Protein AF-A0A0P7XTV2-F1 (afdb_monomer_lite)

Structure (mmCIF, N/CA/C/O backbone):
data_AF-A0A0P7XTV2-F1
#
_entry.id   AF-A0A0P7XTV2-F1
#
loop_
_atom_site.group_PDB
_atom_site.id
_atom_site.type_symbol
_atom_site.label_atom_id
_atom_site.label_alt_id
_atom_site.label_comp_id
_atom_site.label_asym_id
_atom_site.label_entity_id
_atom_site.label_seq_id
_atom_site.pdbx_PDB_ins_code
_atom_site.Cartn_x
_atom_site.Cartn_y
_atom_site.Cartn_z
_atom_site.occupancy
_atom_site.B_iso_or_equiv
_atom_site.auth_seq_id
_atom_site.auth_comp_id
_atom_site.auth_asym_id
_atom_site.auth_atom_id
_atom_site.pdbx_PDB_model_num
ATOM 1 N N . MET A 1 1 ? 27.345 9.858 -18.965 1.00 27.69 1 MET A N 1
ATOM 2 C CA . MET A 1 1 ? 26.573 10.200 -17.750 1.00 27.69 1 MET A CA 1
ATOM 3 C C . MET A 1 1 ? 25.188 10.599 -18.226 1.00 27.69 1 MET A C 1
ATOM 5 O O . MET A 1 1 ? 25.026 11.700 -18.731 1.00 27.69 1 MET A O 1
ATOM 9 N N . PHE A 1 2 ? 24.250 9.653 -18.221 1.00 28.00 2 PHE A N 1
ATOM 10 C CA . PHE A 1 2 ? 22.910 9.873 -18.763 1.00 28.00 2 PHE A CA 1
ATOM 11 C C . PHE A 1 2 ? 22.178 10.918 -17.908 1.00 28.00 2 PHE A C 1
ATOM 13 O O . PHE A 1 2 ? 22.116 10.799 -16.686 1.00 28.00 2 PHE A O 1
ATOM 20 N N . HIS A 1 3 ? 21.704 11.979 -18.557 1.00 23.02 3 HIS A N 1
ATOM 21 C CA . HIS A 1 3 ? 20.853 13.019 -17.983 1.00 23.02 3 HIS A CA 1
ATOM 22 C C . HIS A 1 3 ? 19.409 12.724 -18.395 1.00 23.02 3 HIS A C 1
ATOM 24 O O . HIS A 1 3 ? 19.147 12.521 -19.578 1.00 23.02 3 HIS A O 1
ATOM 30 N N . ALA A 1 4 ? 18.477 12.727 -17.441 1.00 26.91 4 ALA A N 1
ATOM 31 C CA . ALA A 1 4 ? 17.049 12.583 -17.700 1.00 26.91 4 ALA A CA 1
ATOM 32 C C . ALA A 1 4 ? 16.318 13.843 -17.225 1.00 26.91 4 ALA A C 1
ATOM 34 O O . ALA A 1 4 ? 16.310 14.165 -16.037 1.00 26.91 4 ALA A O 1
ATOM 35 N N . HIS A 1 5 ? 15.708 14.561 -18.166 1.00 24.08 5 HIS A N 1
ATOM 36 C CA . HIS A 1 5 ? 14.790 15.654 -17.869 1.00 24.08 5 HIS A CA 1
ATOM 37 C C . HIS A 1 5 ? 13.364 15.112 -17.735 1.00 24.08 5 HIS A C 1
ATOM 39 O O . HIS A 1 5 ? 12.863 14.408 -18.611 1.00 24.08 5 HIS A O 1
ATOM 45 N N . LEU A 1 6 ? 12.710 15.468 -16.629 1.00 30.33 6 LEU A N 1
ATOM 46 C CA . LEU A 1 6 ? 11.329 15.112 -16.323 1.00 30.33 6 LEU A CA 1
ATOM 47 C C . LEU A 1 6 ? 10.399 16.170 -16.935 1.00 30.33 6 LEU A C 1
ATOM 49 O O . LEU A 1 6 ? 10.333 17.289 -16.431 1.00 30.33 6 LEU A O 1
ATOM 53 N N . HIS A 1 7 ? 9.684 15.841 -18.013 1.00 27.11 7 HIS A N 1
ATOM 54 C CA . HIS A 1 7 ? 8.563 16.664 -18.472 1.00 27.11 7 HIS A CA 1
ATOM 55 C C . HIS A 1 7 ? 7.256 16.037 -17.994 1.00 27.11 7 HIS A C 1
ATOM 57 O O . HIS A 1 7 ? 6.962 14.872 -18.262 1.00 27.11 7 HIS A O 1
ATOM 63 N N . THR A 1 8 ? 6.479 16.825 -17.260 1.00 37.38 8 THR A N 1
ATOM 64 C CA . THR A 1 8 ? 5.145 16.495 -16.771 1.00 37.38 8 THR A CA 1
ATOM 65 C C . THR A 1 8 ? 4.180 16.366 -17.947 1.00 37.38 8 THR A C 1
ATOM 67 O O . THR A 1 8 ? 3.585 17.332 -18.415 1.00 37.38 8 THR A O 1
ATOM 70 N N . SER A 1 9 ? 4.001 15.148 -18.442 1.00 29.06 9 SER A N 1
ATOM 71 C CA . SER A 1 9 ? 2.826 14.781 -19.219 1.00 29.06 9 SER A CA 1
ATOM 72 C C . SER A 1 9 ? 2.407 13.394 -18.767 1.00 29.06 9 SER A C 1
ATOM 74 O O . SER A 1 9 ? 3.211 12.462 -18.750 1.00 29.06 9 SER A O 1
ATOM 76 N N . LEU A 1 10 ? 1.157 13.298 -18.316 1.00 43.75 10 LEU A N 1
ATOM 77 C CA . LEU A 1 10 ? 0.471 12.036 -18.061 1.00 43.75 10 LEU A CA 1
ATOM 78 C C . LEU A 1 10 ? 0.684 11.139 -19.296 1.00 43.75 10 LEU A C 1
ATOM 80 O O . LEU A 1 10 ? 0.830 11.662 -20.390 1.00 43.75 10 LEU A O 1
ATOM 84 N N . TYR A 1 11 ? 0.748 9.817 -19.129 1.00 41.62 11 TYR A N 1
ATOM 85 C CA . TYR A 1 11 ? 0.958 8.828 -20.204 1.00 41.62 11 TYR A CA 1
ATOM 86 C C . TYR A 1 11 ? 2.303 8.916 -20.967 1.00 41.62 11 TYR A C 1
ATOM 88 O O . TYR A 1 11 ? 2.329 9.236 -22.153 1.00 41.62 11 TYR A O 1
ATOM 96 N N . LYS A 1 12 ? 3.418 8.528 -20.313 1.00 31.86 12 LYS A N 1
ATOM 97 C CA . LYS A 1 12 ? 4.615 7.931 -20.958 1.00 31.86 12 LYS A CA 1
ATOM 98 C C . LYS A 1 12 ? 5.639 7.375 -19.943 1.00 31.86 12 LYS A C 1
ATOM 100 O O . LYS A 1 12 ? 6.033 8.069 -19.016 1.00 31.86 12 LYS A O 1
ATOM 105 N N . THR A 1 13 ? 6.085 6.145 -20.216 1.00 35.72 13 THR A N 1
ATOM 106 C CA . THR A 1 13 ? 7.424 5.578 -19.935 1.00 35.72 13 THR A CA 1
ATOM 107 C C . THR A 1 13 ? 7.797 5.127 -18.509 1.00 35.72 13 THR A C 1
ATOM 109 O O . THR A 1 13 ? 7.596 5.807 -17.508 1.00 35.72 13 THR A O 1
ATOM 112 N N . VAL A 1 14 ? 8.397 3.929 -18.460 1.00 38.47 14 VAL A N 1
ATOM 113 C CA . VAL A 1 14 ? 9.074 3.309 -17.313 1.00 38.47 14 VAL A CA 1
ATOM 114 C C . VAL A 1 14 ? 10.254 4.182 -16.881 1.00 38.47 14 VAL A C 1
ATOM 116 O O . VAL A 1 14 ? 11.192 4.383 -17.644 1.00 38.47 14 VAL A O 1
ATOM 119 N N . LEU A 1 15 ? 10.226 4.665 -15.641 1.00 37.28 15 LEU A N 1
ATOM 120 C CA . LEU A 1 15 ? 11.363 5.310 -14.986 1.00 37.28 15 LEU A CA 1
ATOM 121 C C . LEU A 1 15 ? 11.872 4.393 -13.867 1.00 37.28 15 LEU A C 1
ATOM 123 O O . LEU A 1 15 ? 11.303 4.348 -12.778 1.00 37.28 15 LEU A O 1
ATOM 127 N N . LEU A 1 16 ? 12.963 3.671 -14.134 1.00 37.97 16 LEU A N 1
ATOM 128 C CA . LEU A 1 16 ? 13.917 3.281 -13.095 1.00 37.97 16 LEU A CA 1
ATOM 129 C C . LEU A 1 16 ? 14.709 4.542 -12.751 1.00 37.97 16 LEU A C 1
ATOM 131 O O . LEU A 1 16 ? 15.492 4.996 -13.578 1.00 37.97 16 LEU A O 1
ATOM 135 N N . HIS A 1 17 ? 14.493 5.134 -11.577 1.00 32.41 17 HIS A N 1
ATOM 136 C CA . HIS A 1 17 ? 15.355 6.205 -11.077 1.00 32.41 17 HIS A CA 1
ATOM 137 C C . HIS A 1 17 ? 15.580 6.081 -9.561 1.00 32.41 17 HIS A C 1
ATOM 139 O O . HIS A 1 17 ? 14.639 6.058 -8.771 1.00 32.41 17 HIS A O 1
ATOM 145 N N . TYR A 1 18 ? 16.872 6.028 -9.218 1.00 33.69 18 TYR A N 1
ATOM 146 C CA . TYR A 1 18 ? 17.517 6.127 -7.902 1.00 33.69 18 TYR A CA 1
ATOM 147 C C . TYR A 1 18 ? 17.250 5.007 -6.885 1.00 33.69 18 TYR A C 1
ATOM 149 O O . TYR A 1 18 ? 16.558 5.184 -5.885 1.00 33.69 18 TYR A O 1
ATOM 157 N N . ALA A 1 19 ? 17.950 3.888 -7.057 1.00 39.16 19 ALA A N 1
ATOM 158 C CA . ALA A 1 19 ? 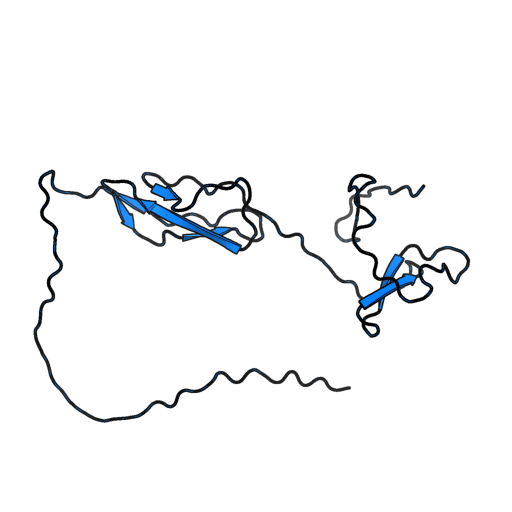18.491 3.168 -5.911 1.00 39.16 19 ALA A CA 1
ATOM 159 C C . ALA A 1 19 ? 19.996 3.473 -5.852 1.00 39.16 19 ALA A C 1
ATOM 161 O O . ALA A 1 19 ? 20.643 3.570 -6.893 1.00 39.16 19 ALA A O 1
ATOM 162 N N . LEU A 1 20 ? 20.516 3.710 -4.646 1.00 39.91 20 LEU A N 1
ATOM 163 C CA . LEU A 1 20 ? 21.923 4.007 -4.344 1.00 39.91 20 LEU A CA 1
ATOM 164 C C . LEU A 1 20 ? 22.893 3.159 -5.200 1.00 39.91 20 LEU A C 1
ATOM 166 O O . LEU A 1 20 ? 22.552 2.021 -5.523 1.00 39.91 20 LEU A O 1
ATOM 170 N N . PRO A 1 21 ? 24.116 3.635 -5.510 1.00 47.44 21 PRO A N 1
ATOM 171 C CA . PRO A 1 21 ? 25.074 2.942 -6.390 1.00 47.44 21 PRO A CA 1
ATOM 172 C C . PRO A 1 21 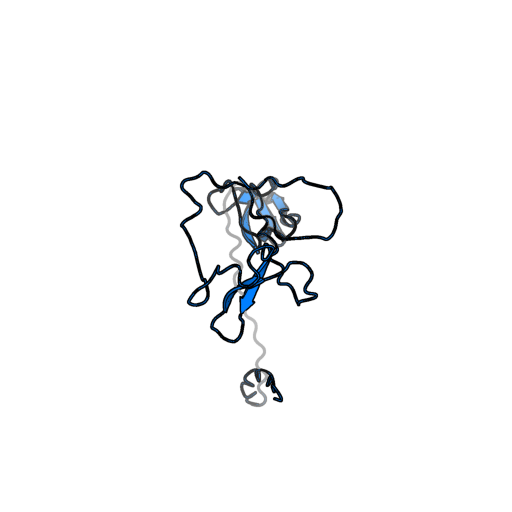? 25.436 1.498 -5.980 1.00 47.44 21 PRO A C 1
ATOM 174 O O . PRO A 1 21 ? 26.068 0.790 -6.751 1.00 47.44 21 PRO A O 1
ATOM 177 N N . ALA A 1 22 ? 24.999 1.030 -4.808 1.00 45.94 22 ALA A N 1
ATOM 178 C CA . ALA A 1 22 ? 25.113 -0.357 -4.364 1.00 45.94 22 ALA A CA 1
ATOM 179 C C . ALA A 1 22 ? 23.981 -1.302 -4.841 1.00 45.94 22 ALA A C 1
ATOM 181 O O . ALA A 1 22 ? 24.025 -2.482 -4.512 1.00 45.94 22 ALA A O 1
ATOM 182 N N . PHE A 1 23 ? 22.950 -0.824 -5.556 1.00 49.53 23 PHE A N 1
ATOM 183 C CA . PHE A 1 23 ? 21.723 -1.606 -5.806 1.00 49.53 23 PHE A CA 1
ATOM 184 C C . PHE A 1 23 ? 21.427 -1.941 -7.278 1.00 49.53 23 PHE A C 1
ATOM 186 O O . PHE A 1 23 ? 20.499 -2.699 -7.549 1.00 49.53 23 PHE A O 1
ATOM 193 N N . LEU A 1 24 ? 22.188 -1.405 -8.239 1.00 46.88 24 LEU A N 1
ATOM 194 C CA . LEU A 1 24 ? 21.920 -1.620 -9.671 1.00 46.88 24 LEU A CA 1
ATOM 195 C C . LEU A 1 24 ? 22.411 -2.970 -10.224 1.00 46.88 24 LEU A C 1
ATOM 197 O O . LEU A 1 24 ? 22.080 -3.300 -11.353 1.00 46.88 24 LEU A O 1
ATOM 201 N N . GLN A 1 25 ? 23.101 -3.790 -9.429 1.00 51.84 25 GLN A N 1
ATOM 202 C CA . GLN A 1 25 ? 23.577 -5.117 -9.847 1.00 51.84 25 GLN A CA 1
ATOM 203 C C . GLN A 1 25 ? 22.663 -6.266 -9.383 1.00 51.84 25 GLN A C 1
ATOM 205 O O . GLN A 1 25 ? 23.135 -7.376 -9.155 1.00 51.84 25 GLN A O 1
ATOM 210 N N . LEU A 1 26 ? 21.374 -6.017 -9.127 1.00 61.97 26 LEU A N 1
ATOM 211 C CA . LEU A 1 26 ? 20.525 -7.047 -8.511 1.00 61.97 26 LEU A CA 1
ATOM 212 C C . LEU A 1 26 ? 19.868 -7.988 -9.530 1.00 61.97 26 LEU A C 1
ATOM 214 O O . LEU A 1 26 ? 19.479 -9.096 -9.164 1.00 61.97 26 LEU A O 1
ATOM 218 N N . TYR A 1 27 ? 19.715 -7.561 -10.787 1.00 67.19 27 TYR A N 1
ATOM 219 C CA . TYR A 1 27 ? 19.055 -8.367 -11.811 1.00 67.19 27 TYR A CA 1
ATOM 220 C C . TYR A 1 27 ? 19.373 -7.870 -13.226 1.00 67.19 27 TYR A C 1
ATOM 222 O O . TYR A 1 27 ? 19.010 -6.753 -13.590 1.00 67.19 27 TYR A O 1
ATOM 230 N N . GLU A 1 28 ? 19.999 -8.729 -14.025 1.00 81.19 28 GLU A N 1
ATOM 231 C CA . GLU A 1 28 ? 20.203 -8.548 -15.463 1.00 81.19 28 GLU A CA 1
ATOM 232 C C . GLU A 1 28 ? 19.661 -9.783 -16.184 1.00 81.19 28 GLU A C 1
ATOM 234 O O . GLU A 1 28 ? 19.840 -10.906 -15.711 1.00 81.19 28 GLU A O 1
ATOM 239 N N . ASN A 1 29 ? 18.985 -9.581 -17.315 1.00 86.94 29 ASN A N 1
ATOM 240 C CA . ASN A 1 29 ? 18.441 -10.673 -18.123 1.00 86.94 29 ASN A CA 1
ATOM 241 C C . ASN A 1 29 ? 18.689 -10.428 -19.615 1.00 86.94 29 ASN A C 1
ATOM 243 O O . ASN A 1 29 ? 17.785 -10.582 -20.428 1.00 86.94 29 ASN A O 1
ATOM 247 N N . TRP A 1 30 ? 19.885 -9.974 -19.982 1.00 88.62 30 TRP A N 1
ATOM 248 C CA . TRP A 1 30 ? 20.223 -9.682 -21.373 1.00 88.62 30 TRP A CA 1
ATOM 249 C C . TRP A 1 30 ? 20.204 -10.933 -22.252 1.00 88.62 30 TRP A C 1
ATOM 251 O O . TRP A 1 30 ? 20.558 -12.038 -21.831 1.00 88.62 30 TRP A O 1
ATOM 261 N N . TYR A 1 31 ? 19.784 -10.746 -23.497 1.00 88.62 31 TYR A N 1
ATOM 262 C CA . TYR A 1 31 ? 20.007 -11.706 -24.562 1.00 88.62 31 TYR A CA 1
ATOM 263 C C . TYR A 1 31 ? 21.512 -11.856 -24.805 1.00 88.62 31 TYR A C 1
ATOM 265 O O . TYR A 1 31 ? 22.296 -10.938 -24.558 1.00 88.62 31 TYR A O 1
ATOM 273 N N . ASN A 1 32 ? 21.936 -13.029 -25.271 1.00 89.56 32 ASN A N 1
ATOM 274 C CA . ASN A 1 32 ? 23.355 -13.292 -25.486 1.00 89.56 32 ASN A CA 1
ATOM 275 C C . ASN A 1 32 ? 23.945 -12.287 -26.486 1.00 89.56 32 ASN A C 1
ATOM 277 O O . ASN A 1 32 ? 23.536 -12.253 -27.644 1.00 89.56 32 ASN A O 1
ATOM 281 N N . GLY A 1 33 ? 24.932 -11.513 -26.031 1.00 86.75 33 GLY A N 1
ATOM 282 C CA . GLY A 1 33 ? 25.606 -10.497 -26.838 1.00 86.75 33 GLY A CA 1
ATOM 283 C C . GLY A 1 33 ? 25.049 -9.086 -26.680 1.00 86.75 33 GLY A C 1
ATOM 284 O O . GLY A 1 33 ? 25.631 -8.187 -27.256 1.00 86.75 33 GLY A O 1
ATOM 285 N N . GLN A 1 34 ? 23.995 -8.882 -25.891 1.00 87.62 34 GLN A N 1
ATOM 286 C CA . GLN A 1 34 ? 23.379 -7.575 -25.649 1.00 87.62 34 GLN A CA 1
ATOM 287 C C . GLN A 1 34 ? 23.814 -6.998 -24.280 1.00 87.62 34 GLN A C 1
ATOM 289 O O . GLN A 1 34 ? 24.165 -7.775 -23.383 1.00 87.62 34 GLN A O 1
ATOM 294 N N . PRO A 1 35 ? 23.763 -5.670 -24.072 1.00 88.56 35 PRO A N 1
ATOM 295 C CA . PRO A 1 35 ? 23.438 -4.652 -25.071 1.00 88.56 35 PRO A CA 1
ATOM 296 C C . PRO A 1 35 ? 24.595 -4.430 -26.063 1.00 88.56 35 PRO A C 1
ATOM 298 O O . PRO A 1 35 ? 25.747 -4.335 -25.628 1.00 88.56 35 PRO A O 1
ATOM 301 N N . ASP A 1 36 ? 24.316 -4.382 -27.371 1.00 85.12 36 ASP A N 1
ATOM 302 C CA . ASP A 1 36 ? 25.351 -4.306 -28.425 1.00 85.12 36 ASP A CA 1
ATOM 303 C C . ASP A 1 36 ? 25.369 -3.014 -29.237 1.00 85.12 36 ASP A C 1
ATOM 305 O O . ASP A 1 36 ? 26.367 -2.766 -29.923 1.00 85.12 36 ASP A O 1
ATOM 309 N N . SER A 1 37 ? 24.339 -2.169 -29.132 1.00 83.19 37 SER A N 1
ATOM 310 C CA . SER A 1 37 ? 24.225 -0.939 -29.915 1.00 83.19 37 SER A CA 1
ATOM 311 C C . SER A 1 37 ? 24.534 -1.184 -31.395 1.00 83.19 37 SER A C 1
ATOM 313 O O . SER A 1 37 ? 25.377 -0.507 -31.997 1.00 83.19 37 SER A O 1
ATOM 315 N N . TYR A 1 38 ? 23.860 -2.175 -31.977 1.00 80.75 38 TYR A N 1
ATOM 316 C CA . TYR A 1 38 ? 24.049 -2.701 -33.325 1.00 80.75 38 TYR A CA 1
ATOM 317 C C . TYR A 1 38 ? 24.172 -1.605 -34.400 1.00 80.75 38 TYR A C 1
ATOM 319 O O . TYR A 1 38 ? 24.964 -1.726 -35.337 1.00 80.75 38 TYR A O 1
ATOM 327 N N . PHE A 1 39 ? 23.452 -0.488 -34.250 1.00 76.44 39 PHE A N 1
ATOM 328 C CA . PHE A 1 39 ? 23.484 0.659 -35.173 1.00 76.44 39 PHE A CA 1
ATOM 329 C C . PHE A 1 39 ? 24.588 1.694 -34.891 1.00 76.44 39 PHE A C 1
ATOM 331 O O . PHE A 1 39 ? 24.486 2.839 -35.335 1.00 76.44 39 PHE A O 1
ATOM 338 N N . LEU A 1 40 ? 25.645 1.329 -34.159 1.00 70.62 40 LEU A N 1
ATOM 339 C CA . LEU A 1 40 ? 26.763 2.193 -33.740 1.00 70.62 40 LEU A CA 1
ATOM 340 C C . LEU A 1 40 ? 26.370 3.340 -32.781 1.00 70.62 40 LEU A C 1
ATOM 342 O O . LEU A 1 40 ? 27.259 3.973 -32.214 1.00 70.62 40 LEU A O 1
ATOM 346 N N . SER A 1 41 ? 25.071 3.622 -32.596 1.00 76.75 41 SER A N 1
ATOM 347 C CA . SER A 1 41 ? 24.479 4.497 -31.568 1.00 76.75 41 SER A CA 1
ATOM 348 C C . SER A 1 41 ? 22.939 4.501 -31.658 1.00 76.75 41 SER A C 1
ATOM 350 O O . SER A 1 41 ? 22.386 4.191 -32.712 1.00 76.75 41 SER A O 1
ATOM 352 N N . GLY A 1 42 ? 22.244 4.922 -30.591 1.00 76.81 42 GLY A N 1
ATOM 353 C CA . GLY A 1 42 ? 20.806 5.249 -30.624 1.00 76.81 42 GLY A CA 1
ATOM 354 C C . GLY A 1 42 ? 19.845 4.145 -30.171 1.00 76.81 42 GLY A C 1
ATOM 355 O O . GLY A 1 42 ? 18.628 4.317 -30.279 1.00 76.81 42 GLY A O 1
ATOM 356 N N . GLU A 1 43 ? 20.365 3.035 -29.647 1.00 83.25 43 GLU A N 1
ATOM 357 C CA . GLU A 1 43 ? 19.580 1.953 -29.041 1.00 83.25 43 GLU A CA 1
ATOM 358 C C . GLU A 1 43 ? 19.379 2.187 -27.537 1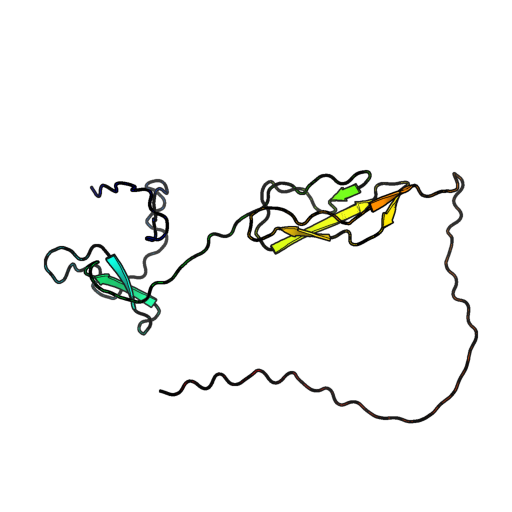.00 83.25 43 GLU A C 1
ATOM 360 O O . GLU A 1 43 ? 19.857 1.456 -26.680 1.00 83.25 43 GLU A O 1
ATOM 365 N N . ASP A 1 44 ? 18.679 3.269 -27.198 1.00 85.38 44 ASP A N 1
ATOM 366 C CA 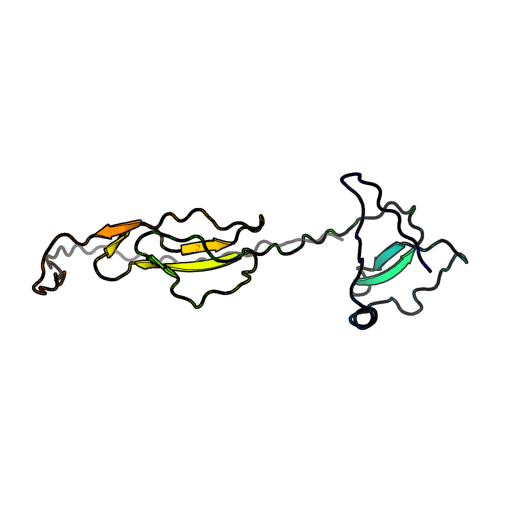. ASP A 1 44 ? 18.498 3.690 -25.801 1.00 85.38 44 ASP A CA 1
ATOM 367 C C . ASP A 1 44 ? 17.271 3.052 -25.113 1.00 85.38 44 ASP A C 1
ATOM 369 O O . ASP A 1 44 ? 16.989 3.327 -23.942 1.00 85.38 44 ASP A O 1
ATOM 373 N N . CYS A 1 45 ? 16.504 2.220 -25.826 1.00 87.69 45 CYS A N 1
ATOM 374 C CA . CYS A 1 45 ? 15.295 1.575 -25.316 1.00 87.69 45 CYS A CA 1
ATOM 375 C C . CYS A 1 45 ? 15.477 0.061 -25.185 1.00 87.69 45 CYS A C 1
ATOM 377 O O . CYS A 1 45 ? 16.075 -0.571 -26.042 1.00 87.69 45 CYS A O 1
ATOM 379 N N . VAL A 1 46 ? 14.911 -0.536 -24.131 1.00 90.50 46 VAL A N 1
ATOM 380 C CA . VAL A 1 46 ? 15.004 -1.984 -23.875 1.00 90.50 46 VAL A CA 1
ATOM 381 C C . VAL A 1 46 ? 13.683 -2.670 -24.186 1.00 90.50 46 VAL A C 1
ATOM 383 O O . VAL A 1 46 ? 12.619 -2.227 -23.741 1.00 90.50 46 VAL A O 1
ATOM 386 N N . VAL A 1 47 ? 13.754 -3.792 -24.894 1.00 90.12 47 VAL A N 1
ATOM 387 C CA . VAL A 1 47 ? 12.613 -4.674 -25.157 1.00 90.12 47 VAL A CA 1
ATOM 388 C C . VAL A 1 47 ? 12.809 -6.036 -24.505 1.00 90.12 47 VAL A C 1
ATOM 390 O O . VAL A 1 47 ? 13.929 -6.515 -24.355 1.00 90.12 47 VAL A O 1
ATOM 393 N N . MET A 1 48 ? 11.699 -6.674 -24.128 1.00 90.00 48 MET A N 1
ATOM 394 C CA . MET A 1 48 ? 11.689 -8.077 -23.707 1.00 90.00 48 MET A CA 1
ATOM 395 C C . MET A 1 48 ? 11.417 -8.978 -24.915 1.00 90.00 48 MET A C 1
ATOM 397 O O . MET A 1 48 ? 10.384 -8.861 -25.577 1.00 90.00 48 MET A O 1
ATOM 401 N N . VAL A 1 49 ? 12.329 -9.907 -25.171 1.00 87.12 49 VAL A N 1
ATOM 402 C CA . VAL A 1 49 ? 12.262 -10.933 -26.210 1.00 87.12 49 VAL A CA 1
ATOM 403 C C . VAL A 1 49 ? 11.453 -12.116 -25.673 1.00 87.12 49 VAL A C 1
ATOM 405 O O . VAL A 1 49 ? 11.974 -13.052 -25.069 1.00 87.12 49 VAL A O 1
ATOM 408 N N . TRP A 1 50 ? 10.132 -12.059 -25.858 1.00 82.06 50 TRP A N 1
ATOM 409 C CA . TRP A 1 50 ? 9.186 -13.025 -25.277 1.00 82.06 50 TRP A CA 1
ATOM 410 C C . TRP A 1 50 ? 9.442 -14.483 -25.669 1.00 82.06 50 TRP A C 1
ATOM 412 O O . TRP A 1 50 ? 9.245 -15.376 -24.850 1.00 82.06 50 TRP A O 1
ATOM 422 N N . HIS A 1 51 ? 9.894 -14.726 -26.899 1.00 84.06 51 HIS A N 1
ATOM 423 C CA . HIS A 1 51 ? 10.182 -16.075 -27.392 1.00 84.06 51 HIS A CA 1
ATOM 424 C C . HIS A 1 51 ? 11.511 -16.643 -26.870 1.00 84.06 51 HIS A C 1
ATOM 426 O O . HIS A 1 51 ? 11.774 -17.825 -27.061 1.00 84.06 51 HIS A O 1
ATOM 432 N N . ASP A 1 52 ? 12.322 -15.833 -26.185 1.00 85.69 52 ASP A N 1
ATOM 433 C CA . ASP A 1 52 ? 13.593 -16.248 -25.594 1.00 85.69 52 ASP A CA 1
ATOM 434 C C . ASP A 1 52 ? 13.596 -16.038 -24.073 1.00 85.69 52 ASP A C 1
ATOM 436 O O . ASP A 1 52 ? 14.428 -15.338 -23.495 1.00 85.69 52 ASP A O 1
ATOM 440 N N . GLY A 1 53 ? 12.583 -16.596 -23.406 1.00 84.62 53 GLY A N 1
ATOM 441 C CA . GLY A 1 53 ? 12.486 -16.575 -21.943 1.00 84.62 53 GLY A CA 1
ATOM 442 C C . GLY A 1 53 ? 12.366 -15.172 -21.335 1.00 84.62 53 GLY A C 1
ATOM 443 O O . GLY A 1 53 ? 12.636 -14.996 -20.149 1.00 84.62 53 GLY A O 1
ATOM 444 N N . GLY A 1 54 ? 11.986 -14.168 -22.132 1.00 86.31 54 GLY A N 1
ATOM 445 C CA . GLY A 1 54 ? 11.894 -12.777 -21.691 1.00 86.31 54 GLY A CA 1
ATOM 446 C C . GLY A 1 54 ? 13.246 -12.071 -21.557 1.00 86.31 54 GLY A C 1
ATOM 447 O O . GLY A 1 54 ? 13.331 -11.091 -20.811 1.00 86.31 54 GLY A O 1
ATOM 448 N N . ARG A 1 55 ? 14.294 -12.556 -22.243 1.00 89.50 55 ARG A N 1
ATOM 449 C CA . ARG A 1 55 ? 15.605 -11.891 -22.297 1.00 89.50 55 ARG A CA 1
ATOM 450 C C . ARG A 1 55 ? 15.535 -10.515 -22.958 1.00 89.50 55 ARG A C 1
ATOM 452 O O . ARG A 1 55 ? 14.587 -10.215 -23.674 1.00 89.50 55 ARG A O 1
ATOM 459 N N . TRP A 1 56 ? 16.487 -9.642 -22.663 1.00 92.06 56 TRP A N 1
ATOM 460 C CA . TRP A 1 56 ? 16.445 -8.225 -23.027 1.00 92.06 56 TRP A CA 1
ATOM 461 C C . TRP A 1 56 ? 17.339 -7.905 -24.221 1.00 92.06 56 TRP A C 1
ATOM 463 O O . TRP A 1 56 ? 18.406 -8.494 -24.368 1.00 92.06 56 TRP A O 1
ATOM 473 N N . SER A 1 57 ? 16.925 -6.945 -25.038 1.00 90.81 57 SER A N 1
ATOM 474 C CA . SER A 1 57 ? 17.710 -6.408 -26.154 1.00 90.81 57 SER A CA 1
ATOM 475 C C . SER A 1 57 ? 17.566 -4.890 -26.174 1.00 90.81 57 SER A C 1
ATOM 477 O O . SER A 1 57 ? 16.482 -4.380 -25.860 1.00 90.81 57 SER A O 1
ATOM 479 N N . ASP A 1 58 ? 18.649 -4.178 -26.471 1.00 90.19 58 ASP A N 1
ATOM 480 C CA . ASP A 1 58 ? 18.608 -2.746 -26.740 1.00 90.19 58 ASP A CA 1
ATOM 481 C C . ASP A 1 58 ? 18.167 -2.498 -28.187 1.00 90.19 58 ASP A C 1
ATOM 483 O O . ASP A 1 58 ? 18.526 -3.233 -29.097 1.00 90.19 58 ASP A O 1
ATOM 487 N N . VAL A 1 59 ? 17.289 -1.516 -28.393 1.00 88.00 59 VAL A N 1
ATOM 488 C CA . VAL A 1 59 ? 16.712 -1.180 -29.702 1.00 88.00 59 VAL A CA 1
ATOM 489 C C . VAL A 1 59 ? 16.480 0.329 -29.828 1.00 88.00 59 VAL A C 1
ATOM 491 O O . VAL A 1 59 ? 16.369 1.034 -28.814 1.00 88.00 59 VAL A O 1
ATOM 494 N N . PRO A 1 60 ? 16.313 0.862 -31.052 1.00 89.69 60 PRO A N 1
ATOM 495 C CA . PRO A 1 60 ? 15.942 2.255 -31.251 1.00 89.69 60 PRO A CA 1
ATOM 496 C C . PRO A 1 60 ? 14.571 2.584 -30.643 1.00 89.69 60 PRO A C 1
ATOM 498 O O . PRO A 1 60 ? 13.570 1.902 -30.871 1.00 89.69 60 PRO A O 1
ATOM 501 N N . CYS A 1 61 ? 14.486 3.695 -29.911 1.00 86.62 61 CYS A N 1
ATOM 502 C CA . CYS A 1 61 ? 13.258 4.114 -29.224 1.00 86.62 61 CYS A CA 1
ATOM 503 C C . CYS A 1 61 ? 12.085 4.507 -30.144 1.00 86.62 61 CYS A C 1
ATOM 505 O O . CYS A 1 61 ? 10.971 4.711 -29.664 1.00 86.62 61 CYS A O 1
ATOM 507 N N . ASN A 1 62 ? 12.314 4.662 -31.451 1.00 86.81 62 ASN A N 1
ATOM 508 C CA . ASN A 1 62 ? 11.282 5.024 -32.428 1.00 86.81 62 ASN A CA 1
ATOM 509 C C . ASN A 1 62 ? 10.449 3.822 -32.913 1.00 86.81 62 ASN A C 1
ATOM 511 O O . ASN A 1 62 ? 9.542 3.999 -33.727 1.00 86.81 62 ASN A O 1
ATOM 515 N N . TYR A 1 63 ? 10.727 2.610 -32.427 1.00 84.88 63 TYR A N 1
ATOM 516 C CA . TYR A 1 63 ? 9.929 1.434 -32.753 1.00 84.88 63 TYR A CA 1
ATOM 517 C C . TYR A 1 63 ? 8.577 1.457 -32.027 1.00 84.88 63 TYR A C 1
ATOM 519 O O . TYR A 1 63 ? 8.486 1.610 -30.810 1.00 84.88 63 TYR A O 1
ATOM 527 N N . HIS A 1 64 ? 7.496 1.263 -32.785 1.00 88.12 64 HIS A N 1
ATOM 528 C CA . HIS A 1 64 ? 6.127 1.218 -32.267 1.00 88.12 64 HIS A CA 1
ATOM 529 C C . HIS A 1 64 ? 5.765 -0.201 -31.809 1.00 88.12 64 HIS A C 1
ATOM 531 O O . HIS A 1 64 ? 5.034 -0.922 -32.485 1.00 88.12 64 HIS A O 1
ATOM 537 N N . LEU A 1 65 ? 6.315 -0.612 -30.668 1.00 87.69 65 LEU A N 1
ATOM 538 C CA . LEU A 1 65 ? 6.135 -1.954 -30.112 1.00 87.69 65 LEU A CA 1
ATOM 539 C C . LEU A 1 65 ? 5.084 -1.980 -28.995 1.00 87.69 65 LEU A C 1
ATOM 541 O O . LEU A 1 65 ? 4.751 -0.959 -28.388 1.00 87.69 65 LEU A O 1
ATOM 545 N N . SER A 1 66 ? 4.571 -3.175 -28.697 1.00 87.31 66 SER A N 1
ATOM 546 C CA . SER A 1 66 ? 3.768 -3.412 -27.495 1.00 87.31 66 SER A CA 1
ATOM 547 C C . SER A 1 66 ? 4.587 -3.138 -26.233 1.00 87.31 66 SER A C 1
ATOM 549 O O . SER A 1 66 ? 5.776 -3.456 -26.188 1.00 87.31 66 SER A O 1
ATOM 551 N N . TYR A 1 67 ? 3.944 -2.631 -25.183 1.00 86.44 67 TYR A N 1
ATOM 552 C CA . TYR A 1 67 ? 4.594 -2.322 -23.911 1.00 86.44 67 TYR A CA 1
ATOM 553 C C . TYR A 1 67 ? 3.952 -3.074 -22.745 1.00 86.44 67 TYR A C 1
ATOM 555 O O . TYR A 1 67 ? 2.760 -3.379 -22.751 1.00 86.44 67 TYR A O 1
ATOM 563 N N . THR A 1 68 ? 4.749 -3.317 -21.705 1.00 85.12 68 THR A N 1
ATOM 564 C CA . THR A 1 68 ? 4.287 -3.918 -20.449 1.00 85.12 68 THR A CA 1
ATOM 565 C C . THR A 1 68 ? 4.206 -2.851 -19.367 1.00 85.12 68 THR A C 1
ATOM 567 O O . THR A 1 68 ? 5.184 -2.157 -19.090 1.00 85.12 68 THR A O 1
ATOM 570 N N . CYS A 1 69 ? 3.053 -2.735 -18.708 1.00 81.81 69 CYS A N 1
ATOM 571 C CA . CYS A 1 69 ? 2.892 -1.871 -17.541 1.00 81.81 69 CYS A CA 1
ATOM 572 C C . CYS A 1 69 ? 3.049 -2.667 -16.246 1.00 81.81 69 CYS A C 1
ATOM 574 O O . CYS A 1 69 ? 2.420 -3.707 -16.065 1.00 81.81 69 CYS A O 1
ATOM 576 N N . LYS A 1 70 ? 3.808 -2.118 -15.294 1.00 76.50 70 LYS A N 1
ATOM 577 C CA . LYS A 1 70 ? 3.809 -2.577 -13.904 1.00 76.50 70 LYS A CA 1
ATOM 578 C C . LYS A 1 70 ? 3.125 -1.524 -13.043 1.00 76.50 70 LYS A C 1
ATOM 580 O O . LYS A 1 70 ? 3.638 -0.418 -12.893 1.00 76.50 70 LYS A O 1
ATOM 585 N N . LYS A 1 71 ? 1.981 -1.862 -12.450 1.00 76.81 71 LYS A N 1
ATOM 586 C CA . LYS A 1 71 ? 1.395 -1.040 -11.386 1.00 76.81 71 LYS A CA 1
ATOM 587 C C . LYS A 1 71 ? 2.130 -1.362 -10.088 1.00 76.81 71 LYS A C 1
ATOM 589 O O . LYS A 1 71 ? 2.237 -2.529 -9.716 1.00 76.81 71 LYS A O 1
ATOM 594 N N . GLY A 1 72 ? 2.670 -0.341 -9.424 1.00 70.31 72 GLY A N 1
ATOM 595 C CA . GLY A 1 72 ? 3.275 -0.517 -8.106 1.00 70.31 72 GLY A CA 1
ATOM 596 C C . GLY A 1 72 ? 2.256 -1.087 -7.119 1.00 70.31 72 GLY A C 1
ATOM 597 O O . GLY A 1 72 ? 1.073 -0.746 -7.174 1.00 70.31 72 GLY A O 1
ATOM 598 N N . THR A 1 73 ? 2.704 -1.953 -6.215 1.00 75.19 73 THR A N 1
ATOM 599 C CA . THR A 1 73 ? 1.883 -2.381 -5.083 1.00 75.19 73 THR A CA 1
ATOM 600 C C . THR A 1 73 ? 1.753 -1.199 -4.130 1.00 75.19 73 THR A C 1
ATOM 602 O O . THR A 1 73 ? 2.714 -0.838 -3.447 1.00 75.19 73 THR A O 1
ATOM 605 N N . SER A 1 74 ? 0.581 -0.562 -4.093 1.00 87.50 74 SER A N 1
ATOM 606 C CA . SER A 1 74 ? 0.257 0.374 -3.019 1.00 87.50 74 SER A CA 1
ATOM 607 C C . SER A 1 74 ? 0.258 -0.360 -1.682 1.00 87.50 74 SER A C 1
ATOM 609 O O . SER A 1 74 ? 0.076 -1.580 -1.610 1.00 87.50 74 SER A O 1
ATOM 611 N N . SER A 1 75 ? 0.446 0.384 -0.605 1.00 93.88 75 SER A N 1
ATOM 612 C CA . SER A 1 75 ? 0.362 -0.166 0.738 1.00 93.88 75 SER A CA 1
ATOM 613 C C . SER A 1 75 ? -0.390 0.790 1.636 1.00 93.88 75 SER A C 1
ATOM 615 O O . SER A 1 75 ? -0.194 2.000 1.531 1.00 93.88 75 SER A O 1
ATOM 617 N N . CYS A 1 76 ? -1.172 0.240 2.546 1.00 95.88 76 CYS A N 1
ATOM 618 C CA . CYS A 1 76 ? -1.832 0.998 3.585 1.00 95.88 76 CYS A CA 1
ATOM 619 C C . CYS A 1 76 ? -0.889 1.209 4.773 1.00 95.88 76 CYS A C 1
ATOM 621 O O . CYS A 1 76 ? 0.033 0.416 5.011 1.00 95.88 76 CYS A O 1
ATOM 623 N N . GLY A 1 77 ? -1.127 2.294 5.507 1.00 95.06 77 GLY A N 1
ATOM 624 C CA . GLY A 1 77 ? -0.529 2.521 6.819 1.00 95.06 77 GLY A CA 1
ATOM 625 C C . GLY A 1 77 ? -1.256 1.735 7.909 1.00 95.06 77 GLY A C 1
ATOM 626 O O . GLY A 1 77 ? -1.899 0.717 7.644 1.00 95.06 77 GLY A O 1
ATOM 627 N N . GLU A 1 78 ? -1.183 2.232 9.139 1.00 96.50 78 GLU A N 1
ATOM 628 C CA . GLU A 1 78 ? -1.918 1.660 10.266 1.00 96.50 78 GLU A CA 1
ATOM 629 C C . GLU A 1 78 ? -3.443 1.645 9.998 1.00 96.50 78 GLU A C 1
ATOM 631 O O . GLU A 1 78 ? -3.963 2.594 9.402 1.00 96.50 78 GLU A O 1
ATOM 636 N N . PRO A 1 79 ? -4.165 0.570 10.371 1.00 96.88 79 PRO A N 1
ATOM 637 C CA . PRO A 1 79 ? -5.621 0.511 10.275 1.00 96.88 79 PRO A CA 1
ATOM 638 C C . PRO A 1 79 ? -6.309 1.659 11.027 1.00 96.88 79 PRO A C 1
ATOM 640 O O . PRO A 1 79 ? -5.830 2.059 12.089 1.00 96.88 79 PRO A O 1
ATOM 643 N N . PRO A 1 80 ? -7.454 2.164 10.537 1.00 96.94 80 PRO A N 1
ATOM 644 C CA . PRO A 1 80 ? -8.215 3.192 11.239 1.00 96.94 80 PRO A CA 1
ATOM 645 C C . PRO A 1 80 ? -8.670 2.717 12.628 1.00 96.94 80 PRO A C 1
ATOM 647 O O . PRO A 1 80 ? -8.946 1.535 12.852 1.00 96.94 80 PRO A O 1
ATOM 650 N N . GLY A 1 81 ? -8.768 3.640 13.582 1.00 96.12 81 GLY A N 1
ATOM 651 C CA . GLY A 1 81 ? -9.297 3.338 14.911 1.00 96.12 81 GLY A CA 1
ATOM 652 C C . GLY A 1 81 ? -10.810 3.111 14.874 1.00 96.12 81 GLY A C 1
ATOM 653 O O . GLY A 1 81 ? -11.534 3.887 14.258 1.00 96.12 81 GLY A O 1
ATOM 654 N N . VAL A 1 82 ? -11.289 2.078 15.571 1.00 97.31 82 VAL A N 1
ATOM 655 C CA . VAL A 1 82 ? -12.725 1.815 15.761 1.00 97.31 82 VAL A CA 1
ATOM 656 C C . VAL A 1 82 ? -13.056 1.942 17.256 1.00 97.31 82 VAL A C 1
ATOM 658 O O . VAL A 1 82 ? -12.366 1.324 18.074 1.00 97.31 82 VAL A O 1
ATOM 661 N N . PRO A 1 83 ? -14.082 2.722 17.651 1.00 97.44 83 PRO A N 1
ATOM 662 C CA . PRO A 1 83 ? -14.455 2.891 19.054 1.00 97.44 83 PRO A CA 1
ATOM 663 C C . PRO A 1 83 ? -14.749 1.560 19.751 1.00 97.44 83 PRO A C 1
ATOM 665 O O . PRO A 1 83 ? -15.471 0.717 19.220 1.00 97.44 83 PRO A O 1
ATOM 668 N N . ASN A 1 84 ? -14.212 1.392 20.963 1.00 97.62 84 ASN A N 1
ATOM 669 C CA . ASN A 1 84 ? -14.376 0.185 21.786 1.00 97.62 84 ASN A CA 1
ATOM 670 C C . ASN A 1 84 ? -13.919 -1.108 21.089 1.00 97.62 84 ASN A C 1
ATOM 672 O O . ASN A 1 84 ? -14.404 -2.197 21.399 1.00 97.62 84 ASN A O 1
ATOM 676 N N . ALA A 1 85 ? -12.989 -0.995 20.140 1.00 97.44 85 ALA A N 1
ATOM 677 C CA . ALA A 1 85 ? -12.412 -2.119 19.428 1.00 97.44 85 ALA A CA 1
ATOM 678 C C . ALA A 1 85 ? -10.891 -1.991 19.321 1.00 97.44 85 ALA A C 1
ATOM 680 O O . ALA A 1 85 ? -10.311 -0.910 19.419 1.00 97.44 85 ALA A O 1
ATOM 681 N N . ARG A 1 86 ? -10.230 -3.124 19.100 1.00 96.81 86 ARG A N 1
ATOM 682 C CA . ARG A 1 86 ? -8.789 -3.221 18.859 1.00 96.81 86 ARG A CA 1
ATOM 683 C C . ARG A 1 86 ? -8.517 -4.188 17.720 1.00 96.81 86 ARG A C 1
ATOM 685 O O . ARG A 1 86 ? -9.305 -5.091 17.464 1.00 96.81 86 ARG A O 1
ATOM 692 N N . VAL A 1 87 ? -7.391 -4.014 17.038 1.00 96.75 87 VAL A N 1
ATOM 693 C CA . VAL A 1 87 ? -6.946 -4.959 16.009 1.00 96.75 87 VAL A CA 1
ATOM 694 C C . VAL A 1 87 ? -6.369 -6.206 16.688 1.00 96.75 87 VAL A C 1
ATOM 696 O O . VAL A 1 87 ? -5.586 -6.094 17.629 1.00 96.75 87 VAL A O 1
ATOM 699 N N . PHE A 1 88 ? -6.755 -7.397 16.224 1.00 92.56 88 PHE A N 1
ATOM 700 C CA . PHE A 1 88 ? -6.327 -8.684 16.793 1.00 92.56 88 PHE A CA 1
ATOM 701 C C . PHE A 1 88 ? -4.817 -8.933 16.632 1.00 92.56 88 PHE A C 1
ATOM 703 O O . PHE A 1 88 ? -4.171 -9.516 17.498 1.00 92.56 88 PHE A O 1
ATOM 710 N N . SER A 1 89 ? -4.238 -8.487 15.516 1.00 89.31 89 SER A N 1
ATOM 711 C CA . SER A 1 89 ? -2.813 -8.631 15.216 1.00 89.31 89 SER A CA 1
ATOM 712 C C . SER A 1 89 ? -1.979 -7.457 15.731 1.00 89.31 89 SER A C 1
ATOM 714 O O . SER A 1 89 ? -2.469 -6.333 15.820 1.00 89.31 89 SER A O 1
ATOM 716 N N . LYS A 1 90 ? -0.672 -7.684 15.931 1.00 90.19 90 LYS A N 1
ATOM 717 C CA . LYS A 1 90 ? 0.297 -6.592 16.118 1.00 90.19 90 LYS A CA 1
ATOM 718 C C . LYS A 1 90 ? 0.238 -5.616 14.941 1.00 90.19 90 LYS A C 1
ATOM 720 O O . LYS A 1 90 ? 0.233 -6.041 13.782 1.00 90.19 90 LYS A O 1
ATOM 725 N N . LEU A 1 91 ? 0.223 -4.327 15.259 1.00 93.06 91 LEU A N 1
ATOM 726 C CA . LEU A 1 91 ? 0.221 -3.262 14.266 1.00 93.06 91 LEU A CA 1
ATOM 727 C C . LEU A 1 91 ? 1.556 -3.235 13.520 1.00 93.06 91 LEU A C 1
ATOM 729 O O . LEU A 1 91 ? 2.624 -3.445 14.100 1.00 93.06 91 LEU A O 1
ATOM 733 N N . ARG A 1 92 ? 1.479 -3.014 12.211 1.00 92.69 92 ARG A N 1
ATOM 734 C CA . ARG A 1 92 ? 2.626 -2.846 11.321 1.00 92.69 92 ARG A CA 1
ATOM 735 C C . ARG A 1 92 ? 2.604 -1.425 10.780 1.00 92.69 92 ARG A C 1
ATOM 737 O O . ARG A 1 92 ? 1.541 -0.852 10.584 1.00 92.69 92 ARG A O 1
ATOM 744 N N . GLN A 1 93 ? 3.773 -0.883 10.461 1.00 90.12 93 GLN A N 1
ATOM 745 C CA . GLN A 1 93 ? 3.843 0.417 9.786 1.00 90.12 93 GLN A CA 1
ATOM 746 C C . GLN A 1 93 ? 3.329 0.357 8.339 1.00 90.12 93 GLN A C 1
ATOM 748 O O . GLN A 1 93 ? 2.945 1.380 7.779 1.00 90.12 93 GLN A O 1
ATOM 753 N N . ARG A 1 94 ? 3.347 -0.832 7.720 1.00 93.69 94 ARG A N 1
ATOM 754 C CA . ARG A 1 94 ? 2.986 -1.031 6.316 1.00 93.69 94 ARG A CA 1
ATOM 755 C C . ARG A 1 94 ? 2.222 -2.335 6.109 1.00 93.69 94 ARG A C 1
ATOM 757 O O . ARG A 1 94 ? 2.644 -3.386 6.594 1.00 93.69 94 ARG A O 1
ATOM 764 N N . TYR A 1 95 ? 1.148 -2.249 5.332 1.00 94.50 95 TYR A N 1
ATOM 765 C CA . TYR A 1 95 ? 0.317 -3.371 4.903 1.00 94.50 95 TYR A CA 1
ATOM 766 C C . TYR A 1 95 ? 0.208 -3.379 3.385 1.00 94.50 95 TYR A C 1
ATOM 768 O O . TYR A 1 95 ? -0.196 -2.388 2.783 1.00 94.50 95 TYR A O 1
ATOM 776 N N . GLU A 1 96 ? 0.575 -4.485 2.750 1.00 93.88 96 GLU A N 1
ATOM 777 C CA . GLU A 1 96 ? 0.475 -4.620 1.296 1.00 93.88 96 GLU A CA 1
ATOM 778 C C . GLU A 1 96 ? -0.987 -4.606 0.839 1.00 93.88 96 GLU A C 1
ATOM 780 O O . GLU A 1 96 ? -1.888 -5.001 1.586 1.00 93.88 96 GLU A O 1
ATOM 785 N N . THR A 1 97 ? -1.229 -4.174 -0.400 1.00 94.12 97 THR A N 1
ATOM 786 C CA . THR A 1 97 ? -2.565 -4.247 -1.010 1.00 94.12 97 THR A CA 1
ATOM 787 C C . THR A 1 97 ? -3.123 -5.663 -0.900 1.00 94.12 97 THR A C 1
ATOM 789 O O . THR A 1 97 ? -2.452 -6.635 -1.231 1.00 94.12 97 THR A O 1
ATOM 792 N N . GLY A 1 98 ? -4.367 -5.775 -0.444 1.00 93.56 98 GLY A N 1
ATOM 793 C CA . GLY A 1 98 ? -5.023 -7.054 -0.198 1.00 93.56 98 GLY A CA 1
ATOM 794 C C . GLY A 1 98 ? -4.809 -7.627 1.202 1.00 93.56 98 GLY A C 1
ATOM 795 O O . GLY A 1 98 ? -5.505 -8.578 1.554 1.00 93.56 98 GLY A O 1
ATOM 796 N N . SER A 1 99 ? -3.932 -7.033 2.021 1.00 95.81 99 SER A N 1
ATOM 797 C CA . SER A 1 99 ? -3.835 -7.361 3.448 1.00 95.81 99 SER A CA 1
ATOM 798 C C . SER A 1 99 ? -5.185 -7.173 4.133 1.00 95.81 99 SER A C 1
ATOM 800 O O . SER A 1 99 ? -5.904 -6.219 3.836 1.00 95.81 99 SER A O 1
ATOM 802 N N . MET A 1 100 ? -5.503 -8.051 5.080 1.00 97.00 100 MET A N 1
ATOM 803 C CA . MET A 1 100 ? -6.724 -7.982 5.878 1.00 97.00 100 MET A CA 1
ATOM 804 C C . MET A 1 100 ? -6.376 -7.883 7.358 1.00 97.00 100 MET A C 1
ATOM 806 O O . MET A 1 100 ? -5.444 -8.540 7.827 1.00 97.00 100 MET A O 1
ATOM 810 N N . VAL A 1 101 ? -7.144 -7.089 8.098 1.00 97.44 101 VAL A N 1
ATOM 811 C CA . VAL A 1 101 ? -7.055 -7.016 9.559 1.00 97.44 101 VAL A CA 1
ATOM 812 C C . VAL A 1 101 ? -8.426 -7.242 10.171 1.00 97.44 101 VAL A C 1
ATOM 814 O O . VAL A 1 101 ? -9.446 -6.879 9.589 1.00 97.44 101 VAL A O 1
ATOM 817 N N . ARG A 1 102 ? -8.441 -7.865 11.351 1.00 97.56 102 ARG A N 1
ATOM 818 C CA . ARG A 1 102 ? -9.658 -8.156 12.104 1.00 97.56 102 ARG A CA 1
ATOM 819 C C . ARG A 1 102 ? -9.682 -7.352 13.396 1.00 97.56 102 ARG A C 1
ATOM 821 O O . ARG A 1 102 ? -8.728 -7.420 14.172 1.00 97.56 102 ARG A O 1
ATOM 828 N N . TYR A 1 103 ? -10.785 -6.661 13.642 1.00 98.12 103 TYR A N 1
ATOM 829 C CA . TYR A 1 103 ? -11.080 -6.025 14.917 1.00 98.12 103 TYR A CA 1
ATOM 830 C C . TYR A 1 103 ? -11.721 -7.012 15.897 1.00 98.12 103 TYR A C 1
ATOM 832 O O . TYR A 1 103 ? -12.388 -7.971 15.510 1.00 98.12 103 TYR A O 1
ATOM 840 N N . TYR A 1 104 ? -11.534 -6.762 17.184 1.00 96.94 104 TYR A N 1
ATOM 841 C CA . TYR A 1 104 ? -12.295 -7.369 18.265 1.00 96.94 104 TYR A CA 1
ATOM 842 C C . TYR A 1 104 ? -12.766 -6.266 19.209 1.00 96.94 104 TYR A C 1
ATOM 844 O O . TYR A 1 104 ? -12.039 -5.298 19.441 1.00 96.94 104 TYR A O 1
ATOM 852 N N . CYS A 1 105 ? -13.983 -6.399 19.733 1.00 97.44 105 CYS A N 1
ATOM 853 C CA . CYS A 1 105 ? -14.495 -5.457 20.721 1.00 97.44 105 CYS A CA 1
ATOM 854 C C . CYS A 1 105 ? -13.775 -5.641 22.058 1.00 97.44 105 CYS A C 1
ATOM 856 O O . CYS A 1 105 ? -13.448 -6.763 22.449 1.00 97.44 105 CYS A O 1
ATOM 858 N N . THR A 1 106 ? -13.511 -4.536 22.749 1.00 96.88 106 THR A N 1
ATOM 859 C CA . THR A 1 106 ? -12.959 -4.556 24.104 1.00 96.88 106 THR A CA 1
ATOM 860 C C . THR A 1 106 ? -13.984 -5.089 25.104 1.00 96.88 106 THR A C 1
ATOM 862 O O . THR A 1 106 ? -15.175 -5.182 24.807 1.00 96.88 106 THR A O 1
ATOM 865 N N . GLU A 1 107 ? -13.520 -5.436 26.302 1.00 95.56 107 GLU A N 1
ATOM 866 C CA . GLU A 1 107 ? -14.373 -5.941 27.380 1.00 95.56 107 GLU A CA 1
ATOM 867 C C . GLU A 1 107 ? -15.570 -5.013 27.657 1.00 95.56 107 GLU A C 1
ATOM 869 O O . GLU A 1 107 ? -15.448 -3.789 27.595 1.00 95.56 107 GLU A O 1
ATOM 874 N N . GLY A 1 108 ? -16.739 -5.608 27.916 1.00 95.56 108 GLY A N 1
ATOM 875 C CA . GLY A 1 108 ? -18.003 -4.886 28.105 1.00 95.56 108 GLY A CA 1
ATOM 876 C C . GLY A 1 108 ? -18.752 -4.535 26.812 1.00 95.56 108 GLY A C 1
ATOM 877 O O . GLY A 1 108 ? -19.854 -3.991 26.888 1.00 95.56 108 GLY A O 1
ATOM 878 N N . PHE A 1 109 ? -18.210 -4.871 25.634 1.00 96.88 109 PHE A N 1
ATOM 879 C CA . PHE A 1 109 ? -18.842 -4.598 24.342 1.00 96.88 109 PHE A CA 1
ATOM 880 C C . PHE A 1 109 ? -19.061 -5.859 23.504 1.00 96.88 109 PHE A C 1
ATOM 882 O O . PHE A 1 109 ? -18.201 -6.733 23.399 1.00 96.88 109 PHE A O 1
ATOM 889 N N . LEU A 1 110 ? -20.212 -5.915 22.836 1.00 96.12 110 LEU A N 1
ATOM 890 C CA . LEU A 1 110 ? -20.592 -6.971 21.910 1.00 96.12 110 LEU A CA 1
ATOM 891 C C . LEU A 1 110 ? -20.372 -6.531 20.460 1.00 96.12 110 LEU A C 1
ATOM 893 O O . LEU A 1 110 ? -20.769 -5.435 20.058 1.00 96.12 110 LEU A O 1
ATOM 897 N N . GLN A 1 111 ? -19.781 -7.419 19.659 1.00 96.62 111 GLN A N 1
ATOM 898 C CA . GLN A 1 111 ? -19.524 -7.169 18.243 1.00 96.62 111 GLN A CA 1
ATOM 899 C C . GLN A 1 111 ? -20.816 -7.192 17.415 1.00 96.62 111 GLN A C 1
ATOM 901 O O . GLN A 1 111 ? -21.646 -8.101 17.519 1.00 96.62 111 GLN A O 1
ATOM 906 N N . ARG A 1 112 ? -20.947 -6.202 16.535 1.00 97.19 112 ARG A N 1
ATOM 907 C CA . ARG A 1 112 ? -21.944 -6.108 15.469 1.00 97.19 112 ARG A CA 1
ATOM 908 C C . ARG A 1 112 ? -21.234 -5.893 14.134 1.00 97.19 112 ARG A C 1
ATOM 910 O O . ARG A 1 112 ? -20.211 -5.212 14.080 1.00 97.19 112 ARG A O 1
ATOM 917 N N . HIS A 1 113 ? -21.809 -6.463 13.075 1.00 97.44 113 HIS A N 1
ATOM 918 C CA . HIS A 1 113 ? -21.307 -6.397 11.697 1.00 97.44 113 HIS A CA 1
ATOM 919 C C . HIS A 1 113 ? -19.939 -7.070 11.474 1.00 97.44 113 HIS A C 1
ATOM 921 O O . HIS A 1 113 ? -19.389 -7.741 12.354 1.00 97.44 113 HIS A O 1
ATOM 927 N N . ASN A 1 114 ? -19.438 -6.955 10.241 1.00 97.31 114 ASN A N 1
ATOM 928 C CA . ASN A 1 114 ? -18.186 -7.559 9.803 1.00 97.31 114 ASN A CA 1
ATOM 929 C C . ASN A 1 114 ? -16.979 -6.849 10.453 1.00 97.31 114 ASN A C 1
ATOM 931 O O . ASN A 1 114 ? -16.788 -5.657 10.214 1.00 97.31 114 ASN A O 1
ATOM 935 N N . PRO A 1 115 ? -16.138 -7.561 11.228 1.00 97.25 115 PRO A N 1
ATOM 936 C CA . PRO A 1 115 ? -14.956 -7.004 11.883 1.00 97.25 115 PRO A CA 1
ATOM 937 C C . PRO A 1 115 ? -13.706 -6.993 11.009 1.00 97.25 115 PRO A C 1
ATOM 939 O O . PRO A 1 115 ? -12.628 -6.707 11.521 1.00 97.25 115 PRO A O 1
ATOM 942 N N . VAL A 1 116 ? -13.800 -7.369 9.736 1.00 97.88 116 VAL A N 1
ATOM 943 C CA . VAL A 1 116 ? -12.646 -7.470 8.842 1.00 97.88 116 VAL A CA 1
ATOM 944 C C . VAL A 1 116 ? -12.669 -6.333 7.833 1.00 97.88 116 VAL A C 1
ATOM 946 O O . VAL A 1 116 ? -13.688 -6.118 7.183 1.00 97.88 116 VAL A O 1
ATOM 949 N N . ILE A 1 117 ? -11.531 -5.656 7.683 1.00 98.00 117 ILE A N 1
ATOM 950 C CA . ILE A 1 117 ? -11.291 -4.670 6.623 1.00 98.00 117 ILE A CA 1
ATOM 951 C C . ILE A 1 117 ? -10.097 -5.094 5.769 1.00 98.00 117 ILE A C 1
ATOM 953 O O . ILE A 1 117 ? -9.176 -5.767 6.255 1.00 98.00 117 ILE A O 1
ATOM 957 N N . LYS A 1 118 ? -10.091 -4.666 4.507 1.00 97.62 118 LYS A N 1
ATOM 958 C CA . LYS A 1 118 ? -9.020 -4.929 3.544 1.00 97.62 118 LYS A CA 1
ATOM 959 C C . LYS A 1 118 ? -8.284 -3.654 3.132 1.00 97.62 118 LYS A C 1
ATOM 961 O O . LYS A 1 118 ? -8.870 -2.582 3.020 1.00 97.62 118 LYS A O 1
ATOM 966 N N . CYS A 1 119 ? -6.986 -3.780 2.869 1.00 96.81 119 CYS A N 1
ATOM 967 C CA . CYS A 1 119 ? -6.185 -2.724 2.258 1.00 96.81 119 CYS A CA 1
ATOM 968 C C . CYS A 1 119 ? -6.451 -2.670 0.746 1.00 96.81 119 CYS A C 1
ATOM 970 O O . CYS A 1 119 ? -6.208 -3.649 0.031 1.00 96.81 119 CYS A O 1
ATOM 972 N N . LEU A 1 120 ? -6.941 -1.535 0.252 1.00 95.31 120 LEU A N 1
ATOM 973 C CA . LEU A 1 120 ? -7.342 -1.352 -1.140 1.00 95.31 120 LEU A CA 1
ATOM 974 C C . LEU A 1 120 ? -6.150 -1.013 -2.055 1.00 95.31 120 LEU A C 1
ATOM 976 O O . LEU A 1 120 ? -5.146 -0.458 -1.598 1.00 95.31 120 LEU A O 1
ATOM 980 N N . PRO A 1 121 ? -6.274 -1.239 -3.380 1.00 92.62 121 PRO A N 1
ATOM 981 C CA . PRO A 1 121 ? -5.267 -0.832 -4.371 1.00 92.62 121 PRO A CA 1
ATOM 982 C C . PRO A 1 121 ? -5.056 0.686 -4.508 1.00 92.62 121 PRO A C 1
ATOM 984 O O . PRO A 1 121 ? -4.244 1.120 -5.325 1.00 92.62 121 PRO A O 1
ATOM 987 N N . SER A 1 122 ? -5.828 1.499 -3.785 1.00 91.56 122 SER A N 1
ATOM 988 C CA . SER A 1 122 ? -5.616 2.943 -3.639 1.00 91.56 122 SER A CA 1
ATOM 989 C C . SER A 1 122 ? -4.605 3.285 -2.538 1.00 91.56 122 SER A C 1
ATOM 991 O O . SER A 1 122 ? -4.215 4.442 -2.416 1.00 91.56 122 SER A O 1
ATOM 993 N N . GLY A 1 123 ? -4.184 2.306 -1.726 1.00 93.50 123 GLY A N 1
ATOM 994 C CA . GLY A 1 123 ? -3.392 2.535 -0.514 1.00 93.50 123 GLY A CA 1
ATOM 995 C C . GLY A 1 123 ? -4.221 3.006 0.686 1.00 93.50 123 GLY A C 1
ATOM 996 O O . GLY A 1 123 ? -3.649 3.431 1.687 1.00 93.50 123 GLY A O 1
ATOM 997 N N . GLN A 1 124 ? -5.551 2.932 0.597 1.00 95.69 124 GLN A N 1
ATOM 998 C CA . GLN A 1 124 ? -6.475 3.241 1.688 1.00 95.69 124 GLN A CA 1
ATOM 999 C C . GLN A 1 124 ? -7.127 1.966 2.223 1.00 95.69 124 GLN A C 1
ATOM 1001 O O . GLN A 1 124 ? -7.289 0.984 1.499 1.00 95.69 124 GLN A O 1
ATOM 1006 N N . TRP A 1 125 ? -7.498 1.978 3.497 1.00 97.62 125 TRP A N 1
ATOM 1007 C CA . TRP A 1 125 ? -8.289 0.907 4.092 1.00 97.62 125 TRP A CA 1
ATOM 1008 C C . TRP A 1 125 ? -9.753 0.999 3.654 1.00 97.62 125 TRP A C 1
ATOM 1010 O O . TRP A 1 125 ? -10.263 2.094 3.427 1.00 97.62 125 TRP A O 1
ATOM 1020 N N . GLU A 1 126 ? -10.429 -0.146 3.550 1.00 98.06 126 GLU A N 1
ATOM 1021 C CA . GLU A 1 126 ? -11.894 -0.183 3.513 1.00 98.06 126 GLU A CA 1
ATOM 1022 C C . GLU A 1 126 ? -12.489 0.480 4.761 1.00 98.06 126 GLU A C 1
ATOM 1024 O O . GLU A 1 126 ? -11.941 0.361 5.860 1.00 98.06 126 GLU A O 1
ATOM 1029 N N . GLU A 1 127 ? -13.636 1.139 4.588 1.00 97.44 127 GLU A N 1
ATOM 1030 C CA . GLU A 1 127 ? -14.360 1.780 5.686 1.00 97.44 127 GLU A CA 1
ATOM 1031 C C . GLU A 1 127 ? -14.844 0.724 6.702 1.00 97.44 127 GLU A C 1
ATOM 1033 O O . GLU A 1 127 ? -15.635 -0.158 6.333 1.00 97.44 127 GLU A O 1
ATOM 1038 N N . PRO A 1 128 ? -14.420 0.787 7.979 1.00 97.44 128 PRO A N 1
ATOM 1039 C CA . PRO A 1 128 ? -14.812 -0.196 8.980 1.00 97.44 128 PRO A CA 1
ATOM 1040 C C . PRO A 1 128 ? -16.322 -0.198 9.225 1.00 97.44 128 PRO A C 1
ATOM 1042 O O . PRO A 1 128 ? -16.898 0.789 9.665 1.00 97.44 128 PRO A O 1
ATOM 1045 N N . GLN A 1 129 ? -16.961 -1.346 9.002 1.00 97.25 129 GLN A N 1
ATOM 1046 C CA . GLN A 1 129 ? -18.396 -1.526 9.278 1.00 97.25 129 GLN A CA 1
ATOM 1047 C C . GLN A 1 129 ? -18.671 -2.062 10.689 1.00 97.25 129 GLN A C 1
ATOM 1049 O O . GLN A 1 129 ? -19.818 -2.112 11.130 1.00 97.25 129 GLN A O 1
ATOM 1054 N N . VAL A 1 130 ? -17.633 -2.503 11.403 1.00 97.12 130 VAL A N 1
ATOM 1055 C CA . VAL A 1 130 ? -17.766 -3.087 12.739 1.00 97.12 130 VAL A CA 1
ATOM 1056 C C . VAL A 1 130 ? -18.243 -2.069 13.757 1.00 97.12 130 VAL A C 1
ATOM 1058 O O . VAL A 1 130 ? -17.765 -0.940 13.821 1.00 97.12 130 VAL A O 1
ATOM 1061 N N . THR A 1 131 ? -19.179 -2.493 14.597 1.00 97.69 131 THR A N 1
ATOM 1062 C CA . THR A 1 131 ? -19.698 -1.675 15.690 1.00 97.69 131 THR A CA 1
ATOM 1063 C C . THR A 1 131 ? -19.623 -2.467 16.983 1.00 97.69 131 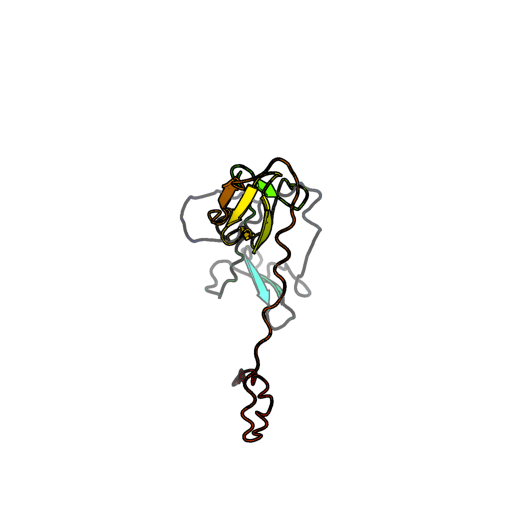THR A C 1
ATOM 1065 O O . THR A 1 131 ? -19.996 -3.637 17.025 1.00 97.69 131 THR A O 1
ATOM 1068 N N . CYS A 1 132 ? -19.156 -1.827 18.047 1.00 97.62 132 CYS A N 1
ATOM 1069 C CA . CYS A 1 132 ? -19.077 -2.418 19.375 1.00 97.62 132 CYS A CA 1
ATOM 1070 C C . CYS A 1 132 ? -20.113 -1.735 20.265 1.00 97.62 132 CYS A C 1
ATOM 1072 O O . CYS A 1 132 ? -19.990 -0.547 20.564 1.00 97.62 132 CYS A O 1
ATOM 1074 N N . VAL A 1 133 ? -21.156 -2.475 20.649 1.00 96.44 133 VAL A N 1
ATOM 1075 C CA . VAL A 1 133 ? -22.266 -1.963 21.471 1.00 96.44 133 VAL A CA 1
ATOM 1076 C C . VAL A 1 133 ? -22.116 -2.439 22.917 1.00 96.44 133 VAL A C 1
ATOM 1078 O O . VAL A 1 133 ? -21.723 -3.589 23.108 1.00 96.44 133 VAL A O 1
ATOM 1081 N N . PRO A 1 134 ? -22.395 -1.605 23.935 1.00 95.44 134 PRO A N 1
ATOM 1082 C CA . PRO A 1 134 ? -22.334 -2.038 25.327 1.00 95.44 134 PRO A CA 1
ATOM 1083 C C . PRO A 1 134 ? -23.232 -3.251 25.573 1.00 95.44 134 PRO A C 1
ATOM 1085 O O . PRO A 1 134 ? -24.355 -3.315 25.066 1.00 95.44 134 PRO A O 1
ATOM 1088 N N . VAL A 1 135 ? -22.751 -4.205 26.364 1.00 92.31 135 VAL A N 1
ATOM 1089 C CA . VAL A 1 135 ? -23.599 -5.282 26.881 1.00 92.31 135 VAL A CA 1
ATOM 1090 C C . VAL A 1 135 ? -24.499 -4.679 27.962 1.00 92.31 135 VAL A C 1
ATOM 1092 O O . VAL A 1 135 ? -24.011 -4.171 28.968 1.00 92.31 135 VAL A O 1
ATOM 1095 N N . LEU A 1 136 ? -25.814 -4.675 27.739 1.00 81.75 136 LEU A N 1
ATOM 1096 C CA . LEU A 1 136 ? -26.786 -4.216 28.732 1.00 81.75 136 LEU A CA 1
ATOM 1097 C C . LEU A 1 136 ? -27.137 -5.398 29.663 1.00 81.75 136 LEU A C 1
ATOM 1099 O O . LEU A 1 136 ? -27.807 -6.328 29.220 1.00 81.75 136 LEU A O 1
ATOM 1103 N N . GLY A 1 137 ? -26.672 -5.340 30.923 1.00 62.09 137 GLY A N 1
ATOM 1104 C CA . GLY A 1 137 ? -26.902 -6.319 32.016 1.00 62.09 137 GLY A CA 1
ATOM 1105 C C . GLY A 1 137 ? -25.797 -7.386 32.127 1.00 62.09 137 GLY A C 1
ATOM 1106 O O . GLY A 1 137 ? -25.376 -7.924 31.111 1.00 62.09 137 GLY A O 1
ATOM 1107 N N . ASP A 1 138 ? -25.215 -7.761 33.272 1.00 56.34 138 ASP A N 1
ATOM 1108 C CA . ASP A 1 138 ? -25.385 -7.475 34.710 1.00 56.34 138 ASP A CA 1
ATOM 1109 C C . ASP A 1 138 ? -23.996 -7.660 35.389 1.00 56.34 138 ASP A C 1
ATOM 1111 O O . ASP A 1 138 ? -23.203 -8.475 34.910 1.00 56.34 138 ASP A O 1
ATOM 1115 N N . PRO A 1 139 ? -23.670 -7.002 36.521 1.00 57.81 139 PRO A N 1
ATOM 1116 C CA . PRO A 1 139 ? -22.404 -7.194 37.253 1.00 57.81 139 PRO A CA 1
ATOM 1117 C C . PRO A 1 139 ? -22.272 -8.549 37.985 1.00 57.81 139 PRO A C 1
ATOM 1119 O O . PRO A 1 139 ? -21.344 -8.739 38.770 1.00 57.81 139 PRO A O 1
ATOM 1122 N N . ALA A 1 140 ? -23.164 -9.508 37.737 1.00 53.66 140 ALA A N 1
ATOM 1123 C CA . ALA A 1 140 ? -23.088 -10.859 38.278 1.00 53.66 140 ALA A CA 1
ATOM 1124 C C . ALA A 1 140 ? -23.288 -11.863 37.140 1.00 53.66 140 ALA A C 1
ATOM 1126 O O . ALA A 1 140 ? -24.380 -11.994 36.594 1.00 53.66 140 ALA A O 1
ATOM 1127 N N . GLY A 1 141 ? -22.208 -12.549 36.763 1.00 52.28 141 GLY A N 1
ATOM 1128 C CA . GLY A 1 141 ? -22.184 -13.467 35.633 1.00 52.28 141 GLY A CA 1
ATOM 1129 C C . GLY A 1 141 ? -23.300 -14.503 35.693 1.00 52.28 141 GLY A C 1
ATOM 1130 O O . GLY A 1 141 ? -23.310 -15.358 36.572 1.00 52.28 141 GLY A O 1
ATOM 1131 N N . HIS A 1 142 ? -24.203 -14.452 34.721 1.00 46.53 142 HIS A N 1
ATOM 1132 C CA . HIS A 1 142 ? -24.967 -15.600 34.258 1.00 46.53 142 HIS A CA 1
ATOM 1133 C C . HIS A 1 142 ? -24.746 -15.697 32.754 1.00 46.53 142 HIS A C 1
ATOM 1135 O O . HIS A 1 142 ? -25.196 -14.862 31.971 1.00 46.53 142 HIS A O 1
ATOM 1141 N N . GLN A 1 143 ? -23.990 -16.721 32.363 1.00 47.31 143 GLN A N 1
ATOM 1142 C CA . GLN A 1 143 ? -23.843 -17.126 30.978 1.00 47.31 143 GLN A CA 1
ATOM 1143 C C . GLN A 1 143 ? -25.250 -17.424 30.450 1.00 47.31 143 GLN A C 1
ATOM 1145 O O . GLN A 1 143 ? -25.890 -18.369 30.918 1.00 47.31 143 GLN A O 1
ATOM 1150 N N . GLN A 1 144 ? -25.741 -16.661 29.472 1.00 50.12 144 GLN A N 1
ATOM 1151 C CA . GLN A 1 144 ? -26.811 -17.176 28.626 1.00 50.12 144 GLN A CA 1
ATOM 1152 C C . GLN A 1 144 ? -26.201 -18.290 27.778 1.00 50.12 144 GLN A C 1
ATOM 1154 O O . GLN A 1 144 ? -25.705 -18.084 26.673 1.00 50.12 144 GLN A O 1
ATOM 1159 N N . VAL A 1 145 ? -26.165 -19.483 28.366 1.00 39.72 145 VAL A N 1
ATOM 1160 C CA . VAL A 1 145 ? -26.019 -20.728 27.633 1.00 39.72 145 VAL A CA 1
ATOM 1161 C C . VAL A 1 145 ? -27.248 -20.793 26.741 1.00 39.72 145 VAL A C 1
ATOM 1163 O O . VAL A 1 145 ? -28.361 -20.986 27.222 1.00 39.72 145 VAL A O 1
ATOM 1166 N N . MET A 1 146 ? -27.056 -20.578 25.443 1.00 41.09 146 MET A N 1
ATOM 1167 C CA . MET A 1 146 ? -28.072 -20.908 24.455 1.00 41.09 146 MET A CA 1
ATOM 1168 C C . MET A 1 146 ? -28.137 -22.439 24.412 1.00 41.09 146 MET A C 1
ATOM 1170 O O . MET A 1 146 ? -27.397 -23.088 23.676 1.00 41.09 146 MET A O 1
ATOM 1174 N N . THR A 1 147 ? -28.925 -23.034 25.307 1.00 36.75 147 THR A N 1
ATOM 1175 C CA . THR A 1 147 ? -29.250 -24.458 25.253 1.00 36.75 147 THR A CA 1
ATOM 1176 C C . THR A 1 147 ? -30.188 -24.710 24.067 1.00 36.75 147 THR A C 1
ATOM 1178 O O . THR A 1 147 ? -31.036 -23.868 23.758 1.00 36.75 147 THR A O 1
ATOM 1181 N N . PRO A 1 148 ? -30.030 -25.842 23.361 1.00 44.56 148 PRO A N 1
ATOM 1182 C CA . PRO A 1 148 ? -30.778 -26.121 22.147 1.00 44.56 148 PRO A CA 1
ATOM 1183 C C . PRO A 1 148 ? -32.196 -26.570 22.508 1.00 44.56 148 PRO A C 1
ATOM 1185 O O . PRO A 1 148 ? -32.376 -27.515 23.277 1.00 44.56 148 PRO A O 1
ATOM 1188 N N . PHE A 1 149 ? -33.207 -25.911 21.945 1.00 39.00 149 PHE A N 1
ATOM 1189 C CA . PHE A 1 149 ? -34.570 -26.426 21.992 1.00 39.00 149 PHE A CA 1
ATOM 1190 C C . PHE A 1 149 ? -34.683 -27.557 20.968 1.00 39.00 149 PHE A C 1
ATOM 1192 O O . PHE A 1 149 ? -34.679 -27.328 19.759 1.00 39.00 149 PHE A O 1
ATOM 1199 N N . ALA A 1 150 ? -34.725 -28.785 21.476 1.00 38.66 150 ALA A N 1
ATOM 1200 C CA . ALA A 1 150 ? -35.170 -29.944 20.731 1.00 38.66 150 ALA A CA 1
ATOM 1201 C C . ALA A 1 150 ? -36.700 -29.920 20.664 1.00 38.66 150 ALA A C 1
ATOM 1203 O O . ALA A 1 150 ? -37.353 -29.935 21.705 1.00 38.66 150 ALA A O 1
ATOM 1204 N N . GLN A 1 151 ? -37.256 -29.930 19.455 1.00 42.59 151 GLN A N 1
ATOM 1205 C CA . GLN A 1 151 ? -38.505 -30.618 19.145 1.00 42.59 151 GLN A CA 1
ATOM 1206 C C . GLN A 1 151 ? -38.494 -30.996 17.659 1.00 42.59 151 GLN A C 1
ATOM 1208 O O . GLN A 1 151 ? -38.123 -30.213 16.791 1.00 42.59 151 GLN A O 1
ATOM 1213 N N . SER A 1 152 ? -38.782 -32.272 17.451 1.00 31.38 152 SER A N 1
ATOM 1214 C CA . SER A 1 152 ? -38.661 -33.100 16.260 1.00 31.38 152 SER A CA 1
ATOM 1215 C C . SER A 1 152 ? -39.830 -32.932 15.297 1.00 31.38 152 SER A C 1
ATOM 1217 O O . SER A 1 152 ? -40.968 -32.986 15.755 1.00 31.38 152 SER A O 1
ATOM 1219 N N . GLU A 1 153 ? -39.557 -32.927 13.993 1.00 37.69 153 GLU A N 1
ATOM 1220 C CA . GLU A 1 153 ? -40.442 -33.539 12.995 1.00 37.69 153 GLU A CA 1
ATOM 1221 C C . GLU A 1 153 ? -39.583 -34.384 12.045 1.00 37.69 153 GLU A C 1
ATOM 1223 O O . GLU A 1 153 ? -38.600 -33.917 11.468 1.00 37.69 153 GLU A O 1
ATOM 1228 N N . GLU A 1 154 ? -39.919 -35.670 11.989 1.00 35.75 154 GLU A N 1
ATOM 1229 C CA . GLU A 1 154 ? -39.351 -36.692 11.121 1.00 35.75 154 GLU A CA 1
ATOM 1230 C C . GLU A 1 154 ? -40.342 -36.862 9.961 1.00 35.75 154 GLU A C 1
ATOM 1232 O O . GLU A 1 154 ? -41.403 -37.454 10.137 1.00 35.75 154 GLU A O 1
ATOM 1237 N N . GLU A 1 155 ? -40.025 -36.332 8.780 1.00 30.81 155 GLU A N 1
ATOM 1238 C CA . GLU A 1 155 ? -40.640 -36.786 7.531 1.00 30.81 155 GLU A CA 1
ATOM 1239 C C . GLU A 1 155 ? -39.527 -37.203 6.574 1.00 30.81 155 GLU A C 1
ATOM 1241 O O . GLU A 1 155 ? -38.737 -36.403 6.071 1.00 30.81 155 GLU A O 1
ATOM 1246 N N . ALA A 1 156 ? -39.445 -38.515 6.384 1.00 33.06 156 ALA A N 1
ATOM 1247 C CA . ALA A 1 156 ? -38.618 -39.159 5.390 1.00 33.06 156 ALA A CA 1
ATOM 1248 C C . ALA A 1 156 ? -39.294 -39.059 4.019 1.00 33.06 156 ALA A C 1
ATOM 1250 O O . ALA A 1 156 ? -40.423 -39.526 3.894 1.00 33.06 156 ALA A O 1
ATOM 1251 N N . LEU A 1 157 ? -38.589 -38.570 2.989 1.00 35.53 157 LEU A N 1
ATOM 1252 C CA . LEU A 1 157 ? -38.673 -39.167 1.651 1.00 35.53 157 LEU A CA 1
ATOM 1253 C C . LEU A 1 157 ? -37.505 -38.770 0.724 1.00 35.53 157 LEU A C 1
ATOM 1255 O O . LEU A 1 157 ? -37.241 -37.597 0.483 1.00 35.53 157 LEU A O 1
ATOM 1259 N N . GLU A 1 158 ? -36.885 -39.827 0.200 1.00 32.25 158 GLU A N 1
ATOM 1260 C CA . GLU A 1 158 ? -36.143 -40.006 -1.059 1.00 32.25 158 GLU A CA 1
ATOM 1261 C C . GLU A 1 158 ? -34.844 -39.239 -1.379 1.00 32.25 158 GLU A C 1
ATOM 1263 O O . GLU A 1 158 ? -34.787 -38.091 -1.817 1.00 32.25 158 GLU A O 1
ATOM 1268 N N . ASP A 1 159 ? -33.790 -40.047 -1.261 1.00 38.56 159 ASP A N 1
ATOM 1269 C CA . ASP A 1 159 ? -32.546 -40.118 -2.019 1.00 38.56 159 ASP A CA 1
ATOM 1270 C C . ASP A 1 159 ? -32.579 -39.502 -3.430 1.00 38.56 159 ASP A C 1
ATOM 1272 O O . ASP A 1 159 ? -33.232 -39.998 -4.345 1.00 38.56 159 ASP A O 1
ATOM 1276 N N . THR A 1 160 ? -31.773 -38.460 -3.630 1.00 36.47 160 THR A N 1
ATOM 1277 C CA . THR A 1 160 ? -31.138 -38.197 -4.926 1.00 36.47 160 THR A CA 1
ATOM 1278 C C . THR A 1 160 ? -29.726 -37.670 -4.692 1.00 36.47 160 THR A C 1
ATOM 1280 O O . THR A 1 160 ? -29.496 -36.505 -4.357 1.00 36.47 160 THR A O 1
ATOM 1283 N N . ALA A 1 161 ? -28.750 -38.556 -4.876 1.00 46.28 161 ALA A N 1
ATOM 1284 C CA . ALA A 1 161 ? -27.338 -38.226 -4.966 1.00 46.28 161 ALA A CA 1
ATOM 1285 C C . ALA A 1 161 ? -27.096 -37.130 -6.024 1.00 46.28 161 ALA A C 1
ATOM 1287 O O . ALA A 1 161 ? -27.150 -37.378 -7.228 1.00 46.28 161 ALA A O 1
ATOM 1288 N N . LYS A 1 162 ? -26.802 -35.899 -5.584 1.00 37.56 162 LYS A N 1
ATOM 1289 C CA . LYS A 1 162 ? -26.226 -34.869 -6.457 1.00 37.56 162 LYS A CA 1
ATOM 1290 C C . LYS A 1 162 ? -24.732 -35.112 -6.582 1.00 37.56 162 LYS A C 1
ATOM 1292 O O . LYS A 1 162 ? -23.942 -34.814 -5.687 1.00 37.56 162 LYS A O 1
ATOM 1297 N N . GLU A 1 163 ? -24.391 -35.681 -7.725 1.00 46.53 163 GLU A N 1
ATOM 1298 C CA . GLU A 1 163 ? -23.045 -35.836 -8.236 1.00 46.53 163 GLU A CA 1
ATOM 1299 C C . GLU A 1 163 ? -22.275 -34.509 -8.195 1.00 46.53 163 GLU A C 1
ATOM 1301 O O . GLU A 1 163 ? -22.775 -33.421 -8.498 1.00 46.53 163 GLU A O 1
ATOM 1306 N N . LYS A 1 164 ? -21.032 -34.625 -7.744 1.00 36.12 164 LYS A N 1
ATOM 1307 C CA . LYS A 1 164 ? -20.090 -33.547 -7.484 1.00 36.12 164 LYS A CA 1
ATOM 1308 C C . LYS A 1 164 ? -19.531 -33.062 -8.821 1.00 36.12 164 LYS A C 1
ATOM 1310 O O . LYS A 1 164 ? -18.521 -33.576 -9.287 1.00 36.12 164 LYS A O 1
ATOM 1315 N N . VAL A 1 165 ? -20.192 -32.083 -9.436 1.00 40.94 165 VAL A N 1
ATOM 1316 C CA . VAL A 1 165 ? -19.704 -31.448 -10.668 1.00 40.94 165 VAL A CA 1
ATOM 1317 C C . VAL A 1 165 ? -18.448 -30.637 -10.345 1.00 40.94 165 VAL A C 1
ATOM 1319 O O . VAL A 1 165 ? -18.483 -29.617 -9.656 1.00 40.94 165 VAL A O 1
ATOM 1322 N N . THR A 1 166 ? -17.317 -31.145 -10.818 1.00 42.12 166 THR A N 1
ATOM 1323 C CA . THR A 1 166 ? -16.031 -30.456 -10.895 1.00 42.12 166 THR A CA 1
ATOM 1324 C C . THR A 1 166 ? -16.162 -29.219 -11.787 1.00 42.12 166 THR A C 1
ATOM 1326 O O . THR A 1 166 ? -16.731 -29.342 -12.871 1.00 42.12 166 THR A O 1
ATOM 1329 N N . PRO A 1 167 ? -15.647 -28.038 -11.404 1.00 43.88 167 PRO A N 1
ATOM 1330 C CA . PRO A 1 167 ? -15.657 -26.890 -12.301 1.00 43.88 167 PRO A CA 1
ATOM 1331 C C . PRO A 1 167 ? -14.715 -27.164 -13.477 1.00 43.88 167 PRO A C 1
ATOM 1333 O O . PRO A 1 167 ? -13.502 -27.262 -13.287 1.00 43.88 167 PRO A O 1
ATOM 1336 N N . GLU A 1 168 ? -15.280 -27.311 -14.675 1.00 45.16 168 GLU A N 1
ATOM 1337 C CA . GLU A 1 168 ? -14.516 -27.364 -15.915 1.00 45.16 168 GLU A CA 1
ATOM 1338 C C . GLU A 1 168 ? -13.783 -26.035 -16.121 1.00 45.16 168 GLU A C 1
ATOM 1340 O O . GLU A 1 168 ? -14.364 -24.949 -16.196 1.00 45.16 168 GLU A O 1
ATOM 1345 N N . PHE A 1 169 ? -12.460 -26.146 -16.130 1.00 41.25 169 PHE A N 1
ATOM 1346 C CA . PHE A 1 169 ? -11.503 -25.086 -16.382 1.00 41.25 169 PHE A CA 1
ATOM 1347 C C . PHE A 1 169 ? -11.473 -24.833 -17.893 1.00 41.25 169 PHE A C 1
ATOM 1349 O O . PHE A 1 169 ? -11.010 -25.680 -18.648 1.00 41.25 169 PHE A O 1
ATOM 1356 N N . TRP A 1 170 ? -12.025 -23.699 -18.325 1.00 43.22 170 TRP A N 1
ATOM 1357 C CA . TRP A 1 170 ? -12.175 -23.325 -19.732 1.00 43.22 170 TRP A CA 1
ATOM 1358 C C . TRP A 1 170 ? -10.875 -23.449 -20.545 1.00 43.22 170 TRP A C 1
ATOM 1360 O O . TRP A 1 170 ? -9.857 -22.836 -20.217 1.00 43.22 170 TRP A O 1
ATOM 1370 N N . ASP A 1 171 ? -10.966 -24.191 -21.650 1.00 42.34 171 ASP A N 1
ATOM 1371 C CA . ASP A 1 171 ? -9.960 -24.323 -22.701 1.00 42.34 171 ASP A CA 1
ATOM 1372 C C . ASP A 1 171 ? -9.588 -22.963 -23.314 1.00 42.34 171 ASP A C 1
ATOM 1374 O O . ASP A 1 171 ? -10.353 -22.365 -24.077 1.00 42.34 171 ASP A O 1
ATOM 1378 N N . ILE A 1 172 ? -8.367 -22.487 -23.057 1.00 53.56 172 ILE A N 1
ATOM 1379 C CA . ILE A 1 172 ? -7.751 -21.439 -23.880 1.00 53.56 172 ILE A CA 1
ATOM 1380 C C . ILE A 1 172 ? -7.136 -22.129 -25.095 1.00 53.56 172 ILE A C 1
ATOM 1382 O O . ILE A 1 172 ? -6.008 -22.624 -25.061 1.00 53.56 172 ILE A O 1
ATOM 1386 N N . LYS A 1 173 ? -7.899 -22.177 -26.185 1.00 46.97 173 LYS A N 1
ATOM 1387 C CA . LYS A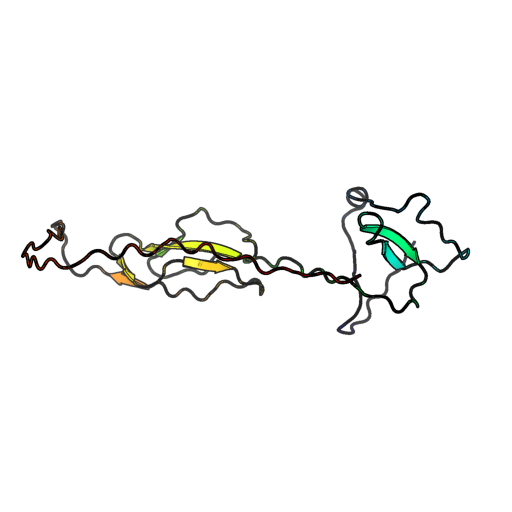 1 173 ? -7.430 -22.675 -27.477 1.00 46.97 173 LYS A CA 1
ATOM 1388 C C . LYS A 1 173 ? -6.599 -21.586 -28.166 1.00 46.97 173 LYS A C 1
ATOM 1390 O O . LYS A 1 173 ? -7.149 -20.648 -28.737 1.00 46.97 173 LYS A O 1
ATOM 1395 N N . TRP A 1 174 ? -5.274 -21.701 -28.101 1.00 46.94 174 TRP A N 1
ATOM 1396 C CA . TRP A 1 174 ? -4.363 -20.903 -28.923 1.00 46.94 174 TRP A CA 1
ATOM 1397 C C . TRP A 1 174 ? -4.324 -21.495 -30.335 1.00 46.94 174 TRP A C 1
ATOM 1399 O O . TRP A 1 174 ? -3.847 -22.612 -30.525 1.00 46.94 174 TRP A O 1
ATOM 1409 N N . ASN A 1 175 ? -4.851 -20.764 -31.316 1.00 40.12 175 ASN A N 1
ATOM 1410 C CA . ASN A 1 175 ? -4.625 -21.072 -32.725 1.00 40.12 175 ASN A CA 1
ATOM 1411 C C . ASN A 1 175 ? -3.330 -20.373 -33.162 1.00 40.12 175 ASN A C 1
ATOM 1413 O O . ASN A 1 175 ? -3.223 -19.153 -33.020 1.00 40.12 175 ASN A O 1
ATOM 1417 N N . PHE A 1 176 ? -2.373 -21.167 -33.645 1.00 53.25 176 PHE A N 1
ATOM 1418 C CA . PHE A 1 176 ? -1.196 -20.712 -34.389 1.00 53.25 176 PHE A CA 1
ATOM 1419 C C . PHE A 1 176 ? -1.576 -20.329 -35.821 1.00 53.25 176 PHE A C 1
ATOM 1421 O O . PHE A 1 176 ? -2.513 -20.963 -36.363 1.00 53.25 176 PHE A O 1
#

Secondary structure (DSSP, 8-state):
---------SS---------TTSTTS---BPTT-S--TTSS---EEEEEGGGTTEEEEE-TT------------EE-SPPP-TTEEESSPP-S-EETT-EEEEEEPTTEEEES--EEEB-TTS-BPPP--EEEE--S-SS------------------------------------

InterPro domains:
  IPR000436 Sushi/SCR/CCP domain [PF00084] (76-132)
  IPR000436 Sushi/SCR/CCP domain [PS50923] (74-134)
  IPR000436 Sushi/SCR/CCP domain [SM00032] (76-132)
  IPR000436 Sushi/SCR/CCP domain [cd00033] (76-133)
  IPR001304 C-type lectin-like [PS50041] (27-70)
  IPR016186 C-type lectin-like/link domain superfamily [G3DSA:3.10.100.10] (19-75)
  IPR016187 C-type lectin fold [SSF56436] (26-78)
  IPR018378 C-type lectin, conserved site [PS00615] (45-69)
  IPR035976 Sushi/SCR/CCP superfamily [SSF57535] (75-136)
  IPR050691 Hyaluronan-binding Proteoglycan [PTHR22804] (26-120)

pLDDT: mean 72.0, std 25.34, range [23.02, 98.12]

Organism: Scleropages formosus (NCBI:txid113540)

Sequence (176 aa):
MFHAHLHTSLYKTVLLHYALPAFLQLYENWYNGQPDSYFLSGEDCVVMVWHDGGRWSDVPCNYHLSYTCKKGTSSCGEPPGVPNARVFSKLRQRYETGSMVRYYCTEGFLQRHNPVIKCLPSGQWEEPQVTCVPVLGDPAGHQQVMTPFAQSEEEALEDTAKEKVTPEFWDIKWNF

Radius of gyration: 29.56 Å; chains: 1; bounding box: 67×57×74 Å

Foldseek 3Di:
DDDDDDDDDPDDDDDPDDDPPVPPPPDAQADVCPPPCVVVDAQPDWAQPVVPVRHIYGHHPPDPDDDDDDDDFAWAAWDDDDPQKDWPDDHDRTGTFFDKIFIDGHPQWDKDDGRIWGQHSVRDIDDGPIDTHGDDDDPDDDPPPPDDDDDDDDDDDDDDDDDDDDPDDDDPDDDD